Protein AF-A0AA50W2E0-F1 (afdb_monomer_lite)

Sequence (176 aa):
SEFVMEVTDKTRADVKGGTLIQYEDKLRLLEIAQVPKEHVDDFKSVSQFKFFNTNNLWAKLDAIQRVVDQGSLNMEIILNNKSLADGLNVIQLETAVGAAMKCFEGGIGVNVPRSRFLPVKKTSDLLLVMSNLYNLSHGSLVMSPERMFMSTPLVKLGDNHFAKVKEFLNRFATIP

Radius of gyration: 18.92 Å; chains: 1; bounding box: 42×47×50 Å

Secondary structure (DSSP, 8-state):
--EEEEEEE--TT--SSEEEEEETTEEEEEEGGGS-GGGHHHHH-TTT--EEEEEEEEE-HHHHHHHHHTT----PPEEEEEE-TTS-EEEEEE--GGGGGGGSTT-EEEE--GGG-----SHHHHHHHHSTTEEEETTEEEE-TT-SS-SPP-----HHHHSSHHHHHHH-SS--

Foldseek 3Di:
DFKEFEKEFDDLVPLFAWAWDADPNFIFTDGLLNDPPVCSVVRSDCVNGGIGTLLDMDGDPVQVVVCVVVVVQDFDWRWDWDADPVRDIDIDIDGDPRRSRRSGPPYYYDHDYCLSHQDDDFVQSVLQQQDQQWDQDPNGTDGDPPDPDPDRDDGDDDCVQGRDPVSVPVVPPDRD

Structure (mmCIF, N/CA/C/O backbone):
data_AF-A0AA50W2E0-F1
#
_entry.id   AF-A0AA50W2E0-F1
#
loop_
_atom_site.group_PDB
_atom_site.id
_atom_site.type_symbol
_atom_site.label_atom_id
_atom_site.label_alt_id
_atom_site.label_comp_id
_atom_site.label_asym_id
_atom_site.label_entity_id
_atom_site.label_seq_id
_atom_site.pdbx_PDB_ins_code
_atom_site.Cartn_x
_atom_site.Cartn_y
_atom_site.Cartn_z
_atom_site.occupancy
_atom_site.B_iso_or_equiv
_atom_site.auth_seq_id
_atom_site.auth_comp_id
_atom_site.auth_asym_id
_atom_site.auth_atom_id
_atom_site.pdbx_PDB_model_num
ATOM 1 N N . SER A 1 1 ? -17.870 -10.364 9.911 1.00 85.62 1 SER A N 1
ATOM 2 C CA . SER A 1 1 ? -16.858 -9.320 9.696 1.00 85.62 1 SER A CA 1
ATOM 3 C C . SER A 1 1 ? -17.518 -8.108 9.066 1.00 85.62 1 SER A C 1
ATOM 5 O O . SER A 1 1 ? -18.316 -8.296 8.149 1.00 85.62 1 SER A O 1
ATOM 7 N N . GLU A 1 2 ? -17.261 -6.908 9.585 1.00 96.88 2 GLU A N 1
ATOM 8 C CA . GLU A 1 2 ? -17.719 -5.641 8.995 1.00 96.88 2 GLU A CA 1
ATOM 9 C C . GLU A 1 2 ? -16.680 -4.987 8.071 1.00 96.88 2 GLU A C 1
ATOM 11 O O . GLU A 1 2 ? -17.062 -4.208 7.201 1.00 96.88 2 GLU A O 1
ATOM 16 N N . PHE A 1 3 ? -15.393 -5.315 8.235 1.00 97.44 3 PHE A N 1
ATOM 17 C CA . PHE A 1 3 ? -14.283 -4.733 7.480 1.00 97.44 3 PHE A CA 1
ATOM 18 C C . PHE A 1 3 ? -13.229 -5.799 7.157 1.00 97.44 3 PHE A C 1
ATOM 20 O O . PHE A 1 3 ? -12.726 -6.489 8.046 1.00 97.44 3 PHE A O 1
ATOM 27 N N . VAL A 1 4 ? -12.874 -5.918 5.884 1.00 98.12 4 VAL A N 1
ATOM 28 C CA . VAL A 1 4 ? -11.891 -6.866 5.361 1.00 98.12 4 VAL A CA 1
ATOM 29 C C . VAL A 1 4 ? -10.795 -6.093 4.649 1.00 98.12 4 VAL A C 1
ATOM 31 O O . VAL A 1 4 ? -11.071 -5.274 3.772 1.00 98.12 4 VAL A O 1
ATOM 34 N N . MET A 1 5 ? -9.549 -6.393 4.998 1.00 97.94 5 MET A N 1
ATOM 35 C CA . MET A 1 5 ? -8.367 -5.873 4.321 1.00 97.94 5 MET A CA 1
ATOM 36 C C . MET A 1 5 ? -7.662 -7.015 3.598 1.00 97.94 5 MET A C 1
ATOM 38 O O . MET A 1 5 ? -7.240 -7.987 4.229 1.00 97.94 5 MET A O 1
ATOM 42 N N . GLU A 1 6 ? -7.512 -6.909 2.280 1.00 98.12 6 GLU A N 1
ATOM 43 C CA . GLU A 1 6 ? -6.608 -7.809 1.569 1.00 98.12 6 GLU A CA 1
ATOM 44 C C . GLU A 1 6 ? -5.162 -7.411 1.903 1.00 98.12 6 GLU A C 1
ATOM 46 O O . GLU A 1 6 ? -4.750 -6.254 1.747 1.00 98.12 6 GLU A O 1
ATOM 51 N N . VAL A 1 7 ? -4.378 -8.382 2.353 1.00 97.25 7 VAL A N 1
ATOM 52 C CA . VAL A 1 7 ? -2.936 -8.257 2.570 1.00 97.25 7 VAL A CA 1
ATOM 53 C C . VAL A 1 7 ? -2.207 -9.204 1.626 1.00 97.25 7 VAL A C 1
ATOM 55 O O . VAL A 1 7 ? -2.784 -10.177 1.157 1.00 97.25 7 VAL A O 1
ATOM 58 N N . THR A 1 8 ? -0.946 -8.933 1.329 1.00 95.56 8 THR A N 1
ATOM 59 C CA . THR A 1 8 ? -0.090 -9.837 0.545 1.00 95.56 8 THR A CA 1
ATOM 60 C C . THR A 1 8 ? 1.210 -10.081 1.294 1.00 95.56 8 THR A C 1
ATOM 62 O O . THR A 1 8 ? 1.604 -9.264 2.130 1.00 95.56 8 THR A O 1
ATOM 65 N N . ASP A 1 9 ? 1.908 -11.168 0.972 1.00 93.50 9 ASP A N 1
ATOM 66 C CA . ASP A 1 9 ? 3.253 -11.410 1.495 1.00 93.50 9 ASP A CA 1
ATOM 67 C C . ASP A 1 9 ? 4.190 -10.235 1.169 1.00 93.50 9 ASP A C 1
ATOM 69 O O . ASP A 1 9 ? 4.261 -9.759 0.029 1.00 93.50 9 ASP A O 1
ATOM 73 N N . LYS A 1 10 ? 4.915 -9.769 2.188 1.00 89.88 10 LYS A N 1
ATOM 74 C CA . LYS A 1 10 ? 5.827 -8.631 2.102 1.00 89.88 10 LYS A CA 1
ATOM 75 C C . LYS A 1 10 ? 7.114 -9.022 1.387 1.00 89.88 10 LYS A C 1
ATOM 77 O O . LYS A 1 10 ? 7.760 -10.019 1.710 1.00 89.88 10 LYS A O 1
ATOM 82 N N . THR A 1 11 ? 7.553 -8.180 0.462 1.00 85.56 11 THR A N 1
ATOM 83 C CA . THR A 1 11 ? 8.836 -8.317 -0.229 1.00 85.56 11 THR A CA 1
ATOM 84 C C . THR A 1 11 ? 9.779 -7.171 0.122 1.00 85.56 11 THR A C 1
ATOM 86 O O . THR A 1 11 ? 9.383 -6.147 0.673 1.00 85.56 11 THR A O 1
ATOM 89 N N . ARG A 1 12 ? 11.054 -7.297 -0.263 1.00 79.44 12 ARG A N 1
ATOM 90 C CA . ARG A 1 12 ? 12.049 -6.221 -0.092 1.00 79.44 12 ARG A CA 1
ATOM 91 C C . ARG A 1 12 ? 11.711 -4.938 -0.864 1.00 79.44 12 ARG A C 1
ATOM 93 O O . ARG A 1 12 ? 12.295 -3.900 -0.571 1.00 79.44 12 ARG A O 1
ATOM 100 N N . ALA A 1 13 ? 10.815 -5.006 -1.851 1.00 76.12 13 ALA A N 1
ATOM 101 C CA . ALA A 1 13 ? 10.358 -3.835 -2.596 1.00 76.12 13 ALA A CA 1
ATOM 102 C C . ALA A 1 13 ? 9.298 -3.024 -1.825 1.00 76.12 13 ALA A C 1
ATOM 104 O O . ALA A 1 13 ? 9.144 -1.827 -2.071 1.00 76.12 13 ALA A O 1
ATOM 105 N N . ASP A 1 14 ? 8.616 -3.638 -0.854 1.00 80.25 14 ASP A N 1
ATOM 106 C CA . ASP A 1 14 ? 7.489 -3.045 -0.129 1.00 80.25 14 ASP A CA 1
ATOM 107 C C . ASP A 1 14 ? 7.994 -2.247 1.090 1.00 80.25 14 ASP A C 1
ATOM 109 O O . ASP A 1 14 ? 7.804 -2.605 2.254 1.00 80.25 14 ASP A O 1
ATOM 113 N N . VAL A 1 15 ? 8.728 -1.167 0.801 1.00 70.81 15 VAL A N 1
ATOM 114 C CA . VAL A 1 15 ? 9.426 -0.340 1.808 1.00 70.81 15 VAL A CA 1
ATOM 115 C C . VAL A 1 15 ? 8.542 0.787 2.358 1.00 70.81 15 VAL A C 1
ATOM 117 O O . VAL A 1 15 ? 8.811 1.313 3.436 1.00 70.81 15 VAL A O 1
ATOM 120 N N . LYS A 1 16 ? 7.503 1.191 1.616 1.00 78.06 16 LYS A N 1
ATOM 121 C CA . LYS A 1 16 ? 6.582 2.275 1.989 1.00 78.06 16 LYS A CA 1
ATOM 122 C C . LYS A 1 16 ? 5.150 1.765 2.026 1.00 78.06 16 LYS A C 1
ATOM 124 O O . LYS A 1 16 ? 4.665 1.299 1.002 1.00 78.06 16 LYS A O 1
ATOM 129 N N . GLY A 1 17 ? 4.495 1.932 3.168 1.00 84.50 17 GLY A N 1
ATOM 130 C CA . GLY A 1 17 ? 3.109 1.556 3.434 1.00 84.50 17 GLY A CA 1
ATOM 131 C C . GLY A 1 17 ? 2.980 0.907 4.807 1.00 84.50 17 GLY A C 1
ATOM 132 O O . GLY A 1 17 ? 3.919 0.964 5.611 1.00 84.50 17 GLY A O 1
ATOM 133 N N . GLY A 1 18 ? 1.833 0.278 5.046 1.00 91.31 18 GLY A N 1
ATOM 134 C CA . GLY A 1 18 ? 1.490 -0.304 6.335 1.00 91.31 18 GLY A CA 1
ATOM 135 C C . GLY A 1 18 ? 1.440 -1.831 6.361 1.00 91.31 18 GLY A C 1
ATOM 136 O O . GLY A 1 18 ? 1.324 -2.506 5.336 1.00 91.31 18 GLY A O 1
ATOM 137 N N . THR A 1 19 ? 1.495 -2.372 7.574 1.00 94.12 19 THR A N 1
ATOM 138 C CA . THR A 1 19 ? 1.252 -3.788 7.881 1.00 94.12 19 THR A CA 1
ATOM 139 C C . THR A 1 19 ? 0.072 -3.914 8.831 1.00 94.12 19 THR A C 1
ATOM 141 O O . THR A 1 19 ? -0.232 -2.997 9.594 1.00 94.12 19 THR A O 1
ATOM 144 N N . LEU A 1 20 ? -0.576 -5.072 8.808 1.00 94.38 20 LEU A N 1
ATOM 145 C CA . LEU A 1 20 ? -1.590 -5.409 9.792 1.00 94.38 20 LEU A CA 1
ATOM 146 C C . LEU A 1 20 ? -0.918 -5.856 11.097 1.00 94.38 20 LEU A C 1
ATOM 148 O O . LEU A 1 20 ? 0.029 -6.646 11.064 1.00 94.38 20 LEU A O 1
ATOM 152 N N . ILE A 1 21 ? -1.411 -5.356 12.226 1.00 94.25 21 ILE A N 1
ATOM 153 C CA . ILE A 1 21 ? -0.997 -5.748 13.579 1.00 94.25 21 ILE A CA 1
ATOM 154 C C . ILE A 1 21 ? -2.222 -6.019 14.453 1.00 94.25 21 ILE A C 1
ATOM 156 O O . ILE A 1 21 ? -3.322 -5.556 14.150 1.00 94.25 21 ILE A O 1
ATOM 160 N N . GLN A 1 22 ? -2.020 -6.726 15.561 1.00 92.44 22 GLN A N 1
ATOM 161 C CA . GLN A 1 22 ? -3.000 -6.821 16.640 1.00 92.44 22 GLN A CA 1
ATOM 162 C C . GLN A 1 22 ? -2.570 -5.902 17.785 1.00 92.44 22 GLN A C 1
ATOM 164 O O . GLN A 1 22 ? -1.434 -5.981 18.251 1.00 92.44 22 GLN A O 1
ATOM 169 N N . TYR A 1 23 ? -3.470 -5.024 18.222 1.00 91.88 23 TYR A N 1
ATOM 170 C CA . TYR A 1 23 ? -3.235 -4.094 19.324 1.00 91.88 23 TYR A CA 1
ATOM 171 C C . TYR A 1 23 ? -4.545 -3.839 20.075 1.00 91.88 23 TYR A C 1
ATOM 173 O O . TYR A 1 23 ? -5.551 -3.488 19.450 1.00 91.88 23 TYR A O 1
ATOM 181 N N . GLU A 1 24 ? -4.526 -4.017 21.401 1.00 89.00 24 GLU A N 1
ATOM 182 C CA . GLU A 1 24 ? -5.722 -3.970 22.267 1.00 89.00 24 GLU A CA 1
ATOM 183 C C . GLU A 1 24 ? -6.857 -4.857 21.720 1.00 89.00 24 GLU A C 1
ATOM 185 O O . GLU A 1 24 ? -7.973 -4.395 21.492 1.00 89.00 24 GLU A O 1
ATOM 190 N N . ASP A 1 25 ? -6.528 -6.115 21.402 1.00 88.12 25 ASP A N 1
ATOM 191 C CA . ASP A 1 25 ? -7.449 -7.140 20.878 1.00 88.12 25 ASP A CA 1
ATOM 192 C C . ASP A 1 25 ? -8.192 -6.789 19.578 1.00 88.12 25 ASP A C 1
ATOM 194 O O . ASP A 1 25 ? -9.087 -7.515 19.144 1.00 88.12 25 ASP A O 1
ATOM 198 N N . LYS A 1 26 ? -7.773 -5.721 18.892 1.00 90.12 26 LYS A N 1
ATOM 199 C CA . LYS A 1 26 ? -8.284 -5.334 17.576 1.00 90.12 26 LYS A CA 1
ATOM 200 C C . LYS A 1 26 ? -7.180 -5.350 16.528 1.00 90.12 26 LYS A C 1
ATOM 202 O O . LYS A 1 26 ? -6.024 -5.021 16.798 1.00 90.12 26 LYS A O 1
ATOM 207 N N . LEU A 1 27 ? -7.555 -5.709 15.302 1.00 93.62 27 LEU A N 1
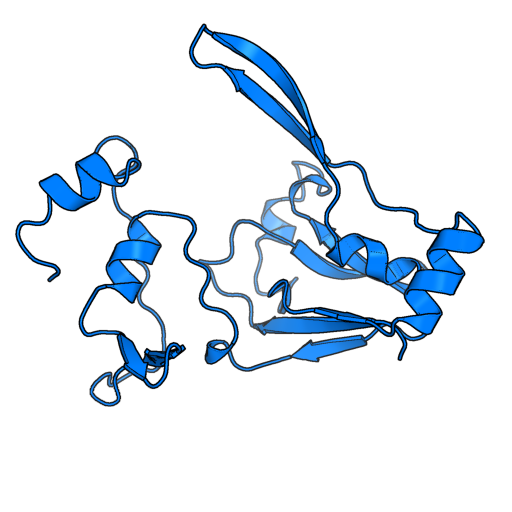ATOM 208 C CA . LEU A 1 27 ? -6.678 -5.548 14.147 1.00 93.62 27 LEU A CA 1
ATOM 209 C C . LEU A 1 27 ? -6.577 -4.068 13.777 1.00 93.62 27 LEU A C 1
ATOM 211 O O . LEU A 1 27 ? -7.584 -3.358 13.728 1.00 93.62 27 LEU A O 1
ATOM 215 N N . ARG A 1 28 ? -5.351 -3.611 13.520 1.00 93.94 28 ARG A N 1
ATOM 216 C CA . ARG A 1 28 ? -5.044 -2.230 13.134 1.00 93.94 28 ARG A CA 1
ATOM 217 C C . ARG A 1 28 ? -4.042 -2.206 11.993 1.00 93.94 28 ARG A C 1
ATOM 219 O O . ARG A 1 28 ? -3.211 -3.105 11.862 1.00 93.94 28 ARG A O 1
ATOM 226 N N . LEU A 1 29 ? -4.104 -1.142 11.202 1.00 94.88 29 LEU A N 1
ATOM 227 C CA . LEU A 1 29 ? -3.059 -0.807 10.247 1.00 94.88 29 LEU A CA 1
ATOM 228 C C . LEU A 1 29 ? -1.968 -0.009 10.966 1.00 94.88 29 LEU A C 1
ATOM 230 O O . LEU A 1 29 ? -2.248 1.070 11.482 1.00 94.88 29 LEU A O 1
ATOM 234 N N . LEU A 1 30 ? -0.743 -0.530 10.972 1.00 93.19 30 LEU A N 1
ATOM 235 C CA . LEU A 1 30 ? 0.447 0.197 11.401 1.00 93.19 30 LEU A CA 1
ATOM 236 C C . LEU A 1 30 ? 1.171 0.727 10.164 1.00 93.19 30 LEU A C 1
ATOM 238 O O . LEU A 1 30 ? 1.730 -0.051 9.389 1.00 93.19 30 LEU A O 1
ATOM 242 N N . GLU A 1 31 ? 1.158 2.043 9.985 1.00 90.56 31 GLU A N 1
ATOM 243 C CA . GLU A 1 31 ? 1.896 2.736 8.927 1.00 90.56 31 GLU A CA 1
ATOM 244 C C . GLU A 1 31 ? 3.318 3.070 9.381 1.00 90.56 31 GLU A C 1
ATOM 246 O O . GLU A 1 31 ? 3.548 3.416 10.538 1.00 90.56 31 GLU A O 1
ATOM 251 N N . ILE A 1 32 ? 4.280 3.068 8.452 1.00 88.19 32 ILE A N 1
ATOM 252 C CA . ILE A 1 32 ? 5.680 3.412 8.764 1.00 88.19 32 ILE A CA 1
ATOM 253 C C . ILE A 1 32 ? 5.828 4.798 9.419 1.00 88.19 32 ILE A C 1
ATOM 255 O O . ILE A 1 32 ? 6.737 5.009 10.214 1.00 88.19 32 ILE A O 1
ATOM 259 N N . ALA A 1 33 ? 4.926 5.738 9.116 1.00 85.38 33 ALA A N 1
ATOM 260 C CA . ALA A 1 33 ? 4.919 7.080 9.703 1.00 85.38 33 ALA A CA 1
ATOM 261 C C . ALA A 1 33 ? 4.612 7.090 11.214 1.00 85.38 33 ALA A C 1
ATOM 263 O O . ALA A 1 33 ? 4.922 8.066 11.890 1.00 85.38 33 ALA A O 1
ATOM 264 N N . GLN A 1 34 ? 4.011 6.018 11.733 1.00 87.81 34 GLN A N 1
ATOM 265 C CA . GLN A 1 34 ? 3.684 5.838 13.150 1.00 87.81 34 GLN A CA 1
ATOM 266 C C . GLN A 1 34 ? 4.802 5.112 13.914 1.00 87.81 34 GLN A C 1
ATOM 268 O O . GLN A 1 34 ? 4.744 5.008 15.136 1.00 87.81 34 GLN A O 1
ATOM 273 N N . VAL A 1 35 ? 5.810 4.588 13.208 1.00 90.12 35 VAL A N 1
ATOM 274 C CA . VAL A 1 35 ? 6.898 3.808 13.801 1.00 90.12 35 VAL A CA 1
ATOM 275 C C . VAL A 1 35 ? 8.010 4.753 14.276 1.00 90.12 35 VAL A C 1
ATOM 277 O O . VAL A 1 35 ? 8.499 5.559 13.477 1.00 90.12 35 VAL A O 1
ATOM 280 N N . PRO A 1 36 ? 8.454 4.658 15.546 1.00 91.94 36 PRO A N 1
ATOM 281 C CA . PRO A 1 36 ? 9.610 5.404 16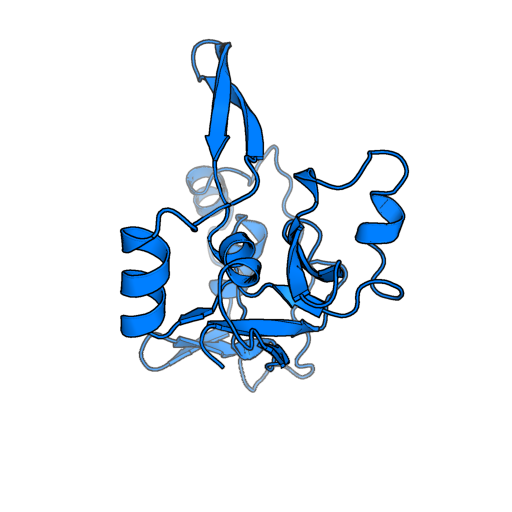.040 1.00 91.94 36 PRO A CA 1
ATOM 282 C C . PRO A 1 36 ? 10.862 5.151 15.194 1.00 91.94 36 PRO A C 1
ATOM 284 O O . PRO A 1 36 ? 11.058 4.050 14.677 1.00 91.94 36 PRO A O 1
ATOM 287 N N . LYS A 1 37 ? 11.730 6.160 15.050 1.00 91.88 37 LYS A N 1
ATOM 288 C CA . LYS A 1 37 ? 12.883 6.115 14.126 1.00 91.88 37 LYS A CA 1
ATOM 289 C C . LYS A 1 37 ? 13.817 4.937 14.412 1.00 91.88 37 LYS A C 1
ATOM 291 O O . LYS A 1 37 ? 14.334 4.333 13.478 1.00 91.88 37 LYS A O 1
ATOM 296 N N . GLU A 1 38 ? 13.993 4.611 15.683 1.00 95.69 38 GLU A N 1
ATOM 297 C CA . GLU A 1 38 ? 14.790 3.508 16.215 1.00 95.69 38 GLU A CA 1
ATOM 298 C C . GLU A 1 38 ? 14.257 2.114 15.838 1.00 95.69 38 GLU A C 1
ATOM 300 O O . GLU A 1 38 ? 15.039 1.172 15.779 1.00 95.69 38 GLU A O 1
ATOM 305 N N . HIS A 1 39 ? 12.967 1.989 15.506 1.00 93.81 39 HIS A N 1
ATOM 306 C CA . HIS A 1 39 ? 12.303 0.723 15.159 1.00 93.81 39 HIS A CA 1
ATOM 307 C C . HIS A 1 39 ? 11.927 0.617 13.675 1.00 93.81 39 HIS A C 1
ATOM 309 O O . HIS A 1 39 ? 11.245 -0.315 13.246 1.00 93.81 39 HIS A O 1
ATOM 315 N N . VAL A 1 40 ? 12.365 1.566 12.844 1.00 90.62 40 VAL A N 1
ATOM 316 C CA . VAL A 1 40 ? 12.049 1.561 11.408 1.00 90.62 40 VAL A CA 1
ATOM 317 C C . VAL A 1 40 ? 12.626 0.329 10.703 1.00 90.62 40 VAL A C 1
ATOM 319 O O . VAL A 1 40 ? 12.001 -0.198 9.779 1.00 90.62 40 VAL A O 1
ATOM 322 N N . ASP A 1 41 ? 13.803 -0.142 11.111 1.00 90.00 41 ASP A N 1
ATOM 323 C CA . ASP A 1 41 ? 14.431 -1.308 10.485 1.00 90.00 41 ASP A CA 1
ATOM 324 C C . ASP A 1 41 ? 13.760 -2.623 10.909 1.00 90.00 41 ASP A C 1
ATOM 326 O O . ASP A 1 41 ? 13.572 -3.503 10.064 1.00 90.00 41 ASP A O 1
ATOM 330 N N . ASP A 1 42 ? 13.270 -2.702 12.151 1.00 90.75 42 ASP A N 1
ATOM 331 C CA . ASP A 1 42 ? 12.383 -3.776 12.617 1.00 90.75 42 ASP A CA 1
ATOM 332 C C . ASP A 1 42 ? 11.112 -3.836 11.762 1.00 90.75 42 ASP A C 1
ATOM 334 O O . ASP A 1 42 ? 10.768 -4.881 11.206 1.00 90.75 42 ASP A O 1
ATOM 338 N N . PHE A 1 43 ? 10.466 -2.683 11.553 1.00 89.50 43 PHE A N 1
ATOM 339 C CA . PHE A 1 43 ? 9.269 -2.577 10.719 1.00 89.50 43 PHE A CA 1
ATOM 340 C C . PHE A 1 43 ? 9.514 -3.006 9.270 1.00 89.50 43 PHE A C 1
ATOM 342 O O . PHE A 1 43 ? 8.674 -3.667 8.655 1.00 89.50 43 PHE A O 1
ATOM 349 N N . LYS A 1 44 ? 10.665 -2.655 8.686 1.00 86.19 44 LYS A N 1
ATOM 350 C CA . LYS A 1 44 ? 11.032 -3.069 7.320 1.00 86.19 44 LYS A CA 1
ATOM 351 C C . LYS A 1 44 ? 11.354 -4.558 7.216 1.00 86.19 44 LYS A C 1
ATOM 353 O O . LYS A 1 44 ? 11.292 -5.096 6.108 1.00 86.19 44 LYS A O 1
ATOM 358 N N . SER A 1 45 ? 11.674 -5.222 8.324 1.00 87.81 45 SER A N 1
ATOM 359 C CA . SER A 1 45 ? 12.038 -6.631 8.318 1.00 87.81 45 SER A CA 1
ATOM 360 C C . SER A 1 45 ? 10.869 -7.525 7.900 1.00 87.81 45 SER A C 1
ATOM 362 O O . SER A 1 45 ? 9.831 -7.589 8.558 1.00 87.81 45 SER A O 1
ATOM 364 N N . VAL A 1 46 ? 11.078 -8.287 6.824 1.00 86.69 46 VAL A N 1
ATOM 365 C CA . VAL A 1 46 ? 10.130 -9.305 6.338 1.00 86.69 46 VAL A CA 1
ATOM 366 C C . VAL A 1 46 ? 10.008 -10.508 7.280 1.00 86.69 46 VAL A C 1
ATOM 368 O O . VAL A 1 46 ? 9.049 -11.267 7.179 1.00 86.69 46 VAL A O 1
ATOM 371 N N . SER A 1 47 ? 10.970 -10.705 8.194 1.00 87.69 47 SER A N 1
ATOM 372 C CA . SER A 1 47 ? 10.901 -11.788 9.184 1.00 87.69 47 SER A CA 1
ATOM 373 C C . SER A 1 47 ? 9.969 -11.456 10.349 1.00 87.69 47 SER A C 1
ATOM 375 O O . SER A 1 47 ? 9.340 -12.367 10.885 1.00 87.69 47 SER A O 1
ATOM 377 N N . GLN A 1 48 ? 9.858 -10.172 10.711 1.00 88.44 48 GLN A N 1
ATOM 378 C CA . GLN A 1 48 ? 8.962 -9.696 11.767 1.00 88.44 48 GLN A CA 1
ATOM 379 C C . GLN A 1 48 ? 7.556 -9.443 11.215 1.00 88.44 48 GLN A C 1
ATOM 381 O O . GLN A 1 48 ? 6.580 -10.002 11.711 1.00 88.44 48 GLN A O 1
ATOM 386 N N . PHE A 1 49 ? 7.459 -8.662 10.135 1.00 91.62 49 PHE A N 1
ATOM 387 C CA . PHE A 1 49 ? 6.191 -8.321 9.494 1.00 91.62 49 PHE A CA 1
ATOM 388 C C . PHE A 1 49 ? 6.092 -9.009 8.138 1.00 91.62 49 PHE A C 1
ATOM 390 O O . PHE A 1 49 ? 6.695 -8.582 7.152 1.00 91.62 49 PHE A O 1
ATOM 397 N N . LYS A 1 50 ? 5.320 -10.097 8.102 1.00 92.56 50 LYS A N 1
ATOM 398 C CA . LYS A 1 50 ? 5.184 -10.962 6.921 1.00 92.56 50 LYS A CA 1
ATOM 399 C C . LYS A 1 50 ? 4.204 -10.431 5.883 1.00 92.56 50 LYS A C 1
ATOM 401 O O . LYS A 1 50 ? 4.288 -10.830 4.728 1.00 92.56 50 LYS A O 1
ATOM 406 N N . PHE A 1 51 ? 3.291 -9.552 6.283 1.00 94.38 51 PHE A N 1
ATOM 407 C CA . PHE A 1 51 ? 2.205 -9.075 5.438 1.00 94.38 51 PHE A CA 1
ATOM 408 C C . PHE A 1 51 ? 2.339 -7.586 5.135 1.00 94.38 51 PHE A C 1
ATOM 410 O O . PHE A 1 51 ? 2.941 -6.823 5.888 1.00 94.38 51 PHE A O 1
ATOM 417 N N . PHE A 1 52 ? 1.760 -7.178 4.015 1.00 94.38 52 PHE A N 1
ATOM 418 C CA . PHE A 1 52 ? 1.710 -5.799 3.561 1.00 94.38 52 PHE A CA 1
ATOM 419 C C . PHE A 1 52 ? 0.281 -5.455 3.128 1.00 94.38 52 PHE A C 1
ATOM 421 O O . PHE A 1 52 ? -0.374 -6.256 2.455 1.00 94.38 52 PHE A O 1
ATOM 428 N N . ASN A 1 53 ? -0.212 -4.279 3.520 1.00 95.44 53 ASN A N 1
ATOM 429 C CA . ASN A 1 53 ? -1.547 -3.812 3.150 1.00 95.44 53 ASN A CA 1
ATOM 430 C C . ASN A 1 53 ? -1.624 -3.522 1.643 1.00 95.44 53 ASN A C 1
ATOM 432 O O . ASN A 1 53 ? -0.908 -2.661 1.134 1.00 95.44 53 ASN A O 1
ATOM 436 N N . THR A 1 54 ? -2.535 -4.190 0.935 1.00 95.25 54 THR A N 1
ATOM 437 C CA . THR A 1 54 ? -2.737 -3.949 -0.505 1.00 95.25 54 THR A CA 1
ATOM 438 C C . THR A 1 54 ? -3.557 -2.692 -0.795 1.00 95.25 54 THR A C 1
ATOM 440 O O . THR A 1 54 ? -3.559 -2.194 -1.920 1.00 95.25 54 THR A O 1
ATOM 443 N N . ASN A 1 55 ? -4.254 -2.180 0.223 1.00 95.25 55 ASN A N 1
ATOM 444 C CA . ASN A 1 55 ? -5.279 -1.149 0.131 1.00 95.25 55 ASN A CA 1
ATOM 445 C C . ASN A 1 55 ? -6.519 -1.555 -0.698 1.00 95.25 55 ASN A C 1
ATOM 447 O O . ASN A 1 55 ? -7.339 -0.695 -1.016 1.00 95.25 55 ASN A O 1
ATOM 451 N N . ASN A 1 56 ? -6.692 -2.852 -0.996 1.00 96.62 56 ASN A N 1
ATOM 452 C CA . ASN A 1 56 ? -7.966 -3.412 -1.446 1.00 96.62 56 ASN A CA 1
ATOM 453 C C . ASN A 1 56 ? -8.811 -3.734 -0.205 1.00 96.62 56 ASN A C 1
ATOM 455 O O . ASN A 1 56 ? -8.451 -4.594 0.606 1.00 96.62 56 ASN A O 1
ATOM 459 N N . LEU A 1 57 ? -9.917 -3.012 -0.041 1.00 97.38 57 LEU A N 1
ATOM 460 C CA . LEU A 1 57 ? -10.726 -3.021 1.174 1.00 97.38 57 LEU A CA 1
ATOM 461 C C . LEU A 1 57 ? -12.173 -3.370 0.850 1.00 97.38 57 LEU A C 1
ATOM 463 O O . LEU A 1 57 ? -12.727 -2.902 -0.145 1.00 97.38 57 LEU A O 1
ATOM 467 N N . TRP A 1 58 ? -12.796 -4.134 1.740 1.00 98.19 58 TRP A N 1
ATOM 468 C CA . TRP A 1 58 ? -14.219 -4.440 1.690 1.00 98.19 58 TRP A CA 1
ATOM 469 C C . TRP A 1 58 ? -14.840 -4.056 3.022 1.00 98.19 58 TRP A C 1
ATOM 471 O O . TRP A 1 58 ? -14.384 -4.503 4.069 1.00 98.19 58 TRP A O 1
ATOM 481 N N . ALA A 1 59 ? -15.882 -3.238 3.000 1.00 97.44 59 ALA A N 1
ATOM 482 C CA . ALA A 1 59 ? -16.557 -2.792 4.208 1.00 97.44 59 ALA A CA 1
ATOM 483 C C . ALA A 1 59 ? -18.067 -2.858 4.011 1.00 97.44 59 ALA A C 1
ATOM 485 O O . ALA A 1 59 ? -18.571 -2.603 2.913 1.00 97.44 59 ALA A O 1
ATOM 486 N N . LYS A 1 60 ? -18.795 -3.214 5.068 1.00 97.94 60 LYS A N 1
ATOM 487 C CA . LYS A 1 60 ? -20.254 -3.206 5.016 1.00 97.94 60 LYS A CA 1
ATOM 488 C C . LYS A 1 60 ? -20.790 -1.780 5.144 1.00 97.94 60 LYS A C 1
ATOM 490 O O . LYS A 1 60 ? -20.383 -1.037 6.034 1.00 97.94 60 LYS A O 1
ATOM 495 N N . LEU A 1 61 ? -21.723 -1.411 4.267 1.00 98.31 61 LEU A N 1
ATOM 496 C CA . LEU A 1 61 ? -22.282 -0.055 4.223 1.00 98.31 61 LEU A CA 1
ATOM 497 C C . LEU A 1 61 ? -23.089 0.301 5.483 1.00 98.31 61 LEU A C 1
ATOM 499 O O . LEU A 1 61 ? -23.001 1.429 5.954 1.00 98.31 61 LEU A O 1
ATOM 503 N N . ASP A 1 62 ? -23.822 -0.656 6.057 1.00 98.00 62 ASP A N 1
ATOM 504 C CA . ASP A 1 62 ? -24.558 -0.488 7.319 1.00 98.00 62 ASP A CA 1
ATOM 505 C C . ASP A 1 62 ? -23.619 -0.198 8.501 1.00 98.00 62 ASP A C 1
ATOM 507 O O . ASP A 1 62 ? -23.890 0.681 9.319 1.00 98.00 62 ASP A O 1
ATOM 511 N N . ALA A 1 63 ? -22.473 -0.877 8.554 1.00 97.81 63 ALA A N 1
ATOM 512 C CA . ALA A 1 63 ? -21.440 -0.624 9.548 1.00 97.81 63 ALA A CA 1
ATOM 513 C C . ALA A 1 63 ? -20.776 0.747 9.349 1.00 97.81 63 ALA A C 1
ATOM 515 O O . ALA A 1 63 ? -20.532 1.442 10.333 1.00 97.81 63 ALA A O 1
ATOM 516 N N . ILE A 1 64 ? -20.527 1.168 8.100 1.00 97.81 64 ILE A N 1
ATOM 517 C CA . ILE A 1 64 ? -20.023 2.522 7.809 1.00 97.81 64 ILE A CA 1
ATOM 518 C C . ILE A 1 64 ? -21.016 3.567 8.323 1.00 97.81 64 ILE A C 1
ATOM 520 O O . ILE A 1 64 ? -20.612 4.460 9.064 1.00 97.81 64 ILE A O 1
ATOM 524 N N .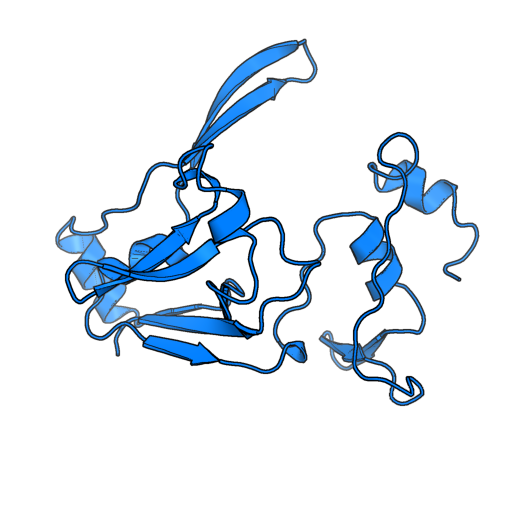 GLN A 1 65 ? -22.302 3.426 7.987 1.00 98.06 65 GLN A N 1
ATOM 525 C CA . GLN A 1 65 ? -23.361 4.323 8.455 1.00 98.06 65 GLN A CA 1
ATOM 526 C C . GLN A 1 65 ? -23.375 4.401 9.987 1.00 98.06 65 GLN A C 1
ATOM 528 O O . GLN A 1 65 ? -23.298 5.488 10.551 1.00 98.06 65 GLN A O 1
ATOM 533 N N . ARG A 1 66 ? -23.366 3.245 10.665 1.00 97.69 66 ARG A N 1
ATOM 534 C CA . ARG A 1 66 ? -23.333 3.159 12.132 1.00 97.69 66 ARG A CA 1
ATOM 535 C C . ARG A 1 66 ? -22.131 3.893 12.730 1.00 97.69 66 ARG A C 1
ATOM 537 O O . ARG A 1 66 ? -22.298 4.652 13.680 1.00 97.69 66 ARG A O 1
ATOM 544 N N . VAL A 1 67 ? -20.927 3.651 12.209 1.00 97.19 67 VAL A N 1
ATOM 545 C CA . VAL A 1 67 ? -19.686 4.256 12.722 1.00 97.19 67 VAL A CA 1
ATOM 546 C C . VAL A 1 67 ? -19.683 5.777 12.518 1.00 97.19 67 VAL A C 1
ATOM 548 O O . VAL A 1 67 ? -19.255 6.514 13.408 1.00 97.19 67 VAL A O 1
ATOM 551 N N . VAL A 1 68 ? -20.194 6.252 11.379 1.00 96.81 68 VAL A N 1
ATOM 552 C CA . VAL A 1 68 ? -20.300 7.684 11.062 1.00 96.81 68 VAL A CA 1
ATOM 553 C C . VAL A 1 68 ? -21.348 8.374 11.937 1.00 96.81 68 VAL A C 1
ATOM 555 O O . VAL A 1 68 ? -21.024 9.375 12.572 1.00 96.81 68 VAL A O 1
ATOM 558 N N . ASP A 1 69 ? -22.560 7.824 12.044 1.00 97.94 69 ASP A N 1
ATOM 559 C CA . ASP A 1 69 ? -23.656 8.422 12.824 1.00 97.94 69 ASP A CA 1
ATOM 560 C C . ASP A 1 69 ? -23.341 8.491 14.321 1.00 97.94 69 ASP A C 1
ATOM 562 O O . ASP A 1 69 ? -23.744 9.424 15.013 1.00 97.94 69 ASP A O 1
ATOM 566 N N . GLN A 1 70 ? -22.592 7.511 14.828 1.00 97.50 70 GLN A N 1
ATOM 567 C CA . GLN A 1 70 ? -2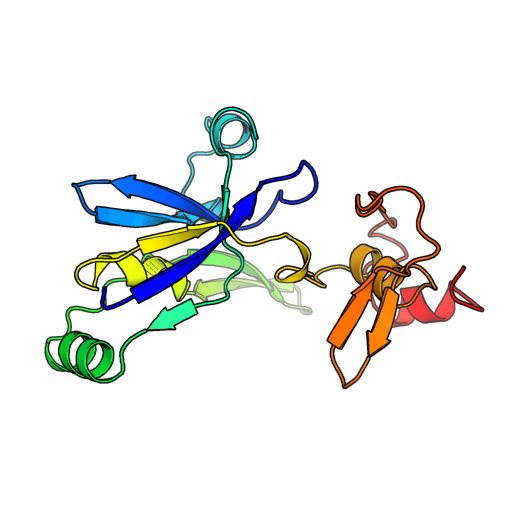2.139 7.479 16.219 1.00 97.50 70 GLN A CA 1
ATOM 568 C C . GLN A 1 70 ? -20.920 8.376 16.477 1.00 97.50 70 GLN A C 1
ATOM 570 O O . GLN A 1 70 ? -20.498 8.496 17.627 1.00 97.50 70 GLN A O 1
ATOM 575 N N . GLY A 1 71 ? -20.308 8.957 15.438 1.00 96.12 71 GLY A N 1
ATOM 576 C CA . GLY A 1 71 ? -19.063 9.719 15.565 1.00 96.12 71 GLY A CA 1
ATOM 577 C C . GLY A 1 71 ? -17.882 8.879 16.070 1.00 96.12 71 GLY A C 1
ATOM 578 O O . GLY A 1 71 ? -16.956 9.419 16.669 1.00 96.12 71 GLY A O 1
ATOM 579 N N . SER A 1 72 ? -17.909 7.557 15.862 1.00 95.81 72 SER A N 1
ATOM 580 C CA . SER A 1 72 ? -16.897 6.622 16.377 1.00 95.81 72 SER A CA 1
ATOM 581 C C . SER A 1 72 ? -15.750 6.354 15.393 1.00 95.81 72 SER A C 1
ATOM 583 O O . SER A 1 72 ? -14.825 5.595 15.702 1.00 95.81 72 SER A O 1
ATOM 585 N N . LEU A 1 73 ? -15.771 6.999 14.219 1.00 94.62 73 LEU A N 1
ATOM 586 C CA . LEU A 1 73 ? -14.673 6.960 13.256 1.00 94.62 73 LEU A CA 1
ATOM 587 C C . LEU A 1 73 ? -13.453 7.705 13.818 1.00 94.62 73 LEU A C 1
ATOM 589 O O . LEU A 1 73 ? -13.387 8.931 13.803 1.00 94.62 73 LEU A O 1
ATOM 593 N N . ASN A 1 74 ? -12.469 6.948 14.288 1.00 92.06 74 ASN A N 1
ATOM 594 C CA . ASN A 1 74 ? -11.233 7.458 14.861 1.00 92.06 74 ASN A CA 1
ATOM 595 C C . ASN A 1 74 ? -10.051 6.908 14.060 1.00 92.06 74 ASN A C 1
ATOM 597 O O . ASN A 1 74 ? -9.752 5.719 14.136 1.00 92.06 74 ASN A O 1
ATOM 601 N N . MET A 1 75 ? -9.376 7.767 13.301 1.00 93.50 75 MET A N 1
ATOM 602 C CA . MET A 1 75 ? -8.219 7.407 12.481 1.00 93.50 75 MET A CA 1
ATOM 603 C C . MET A 1 75 ? -7.006 8.225 12.907 1.00 93.50 75 MET A C 1
ATOM 605 O O . MET A 1 75 ? -7.113 9.413 13.207 1.00 93.50 75 MET A O 1
ATOM 609 N N . GLU A 1 76 ? -5.844 7.587 12.918 1.00 90.38 76 GLU A N 1
ATOM 610 C CA . GLU A 1 76 ? -4.574 8.233 13.212 1.00 90.38 76 GLU A CA 1
ATOM 611 C C . GLU A 1 76 ? -4.263 9.316 12.171 1.00 90.38 76 GLU A C 1
ATOM 613 O O . GLU A 1 76 ? -4.302 9.073 10.962 1.00 90.38 76 GLU A O 1
ATOM 618 N N . ILE A 1 77 ? -3.913 10.509 12.657 1.00 92.88 77 ILE A N 1
ATOM 619 C CA . ILE A 1 77 ? -3.469 11.618 11.814 1.00 92.88 77 ILE A CA 1
ATOM 620 C C . ILE A 1 77 ? -2.043 11.333 11.338 1.00 92.88 77 ILE A C 1
ATOM 622 O O . ILE A 1 77 ? -1.141 11.079 12.136 1.00 92.88 77 ILE A O 1
ATOM 626 N N . ILE A 1 78 ? -1.838 11.423 10.030 1.00 89.75 78 ILE A N 1
ATOM 627 C CA . ILE A 1 78 ? -0.533 11.346 9.381 1.00 89.75 78 ILE A CA 1
ATOM 628 C C . ILE A 1 78 ? -0.089 12.773 9.069 1.00 89.75 78 ILE A C 1
ATOM 630 O O . ILE A 1 78 ? -0.773 13.505 8.353 1.00 89.75 78 ILE A O 1
ATOM 634 N N . LEU A 1 79 ? 1.063 13.168 9.612 1.00 90.50 79 LEU A N 1
ATOM 635 C CA . LEU A 1 79 ? 1.658 14.482 9.381 1.00 90.50 79 LEU A CA 1
ATOM 636 C C . LEU A 1 79 ? 2.747 14.379 8.312 1.00 90.50 79 LEU A C 1
ATOM 638 O O . LEU A 1 79 ? 3.800 13.779 8.531 1.00 90.50 79 LEU A O 1
ATOM 642 N N . ASN A 1 80 ? 2.513 15.020 7.170 1.00 89.69 80 ASN A N 1
ATOM 643 C CA . ASN A 1 80 ? 3.457 15.095 6.064 1.00 89.69 80 ASN A CA 1
ATOM 644 C C . ASN A 1 80 ? 4.014 16.516 5.927 1.00 89.69 80 ASN A C 1
ATOM 646 O O . ASN A 1 80 ? 3.298 17.441 5.551 1.00 89.69 80 ASN A O 1
ATOM 650 N N . ASN A 1 81 ? 5.316 16.687 6.161 1.00 91.94 81 ASN A N 1
ATOM 651 C CA . ASN A 1 81 ? 6.007 17.937 5.842 1.00 91.94 81 ASN A CA 1
ATOM 652 C C . ASN A 1 81 ? 6.315 17.982 4.339 1.00 91.94 81 ASN A C 1
ATOM 654 O O . ASN A 1 81 ? 6.924 17.052 3.796 1.00 91.94 81 ASN A O 1
ATOM 658 N N . LYS A 1 82 ? 5.891 19.049 3.661 1.00 92.88 82 LYS A N 1
ATOM 659 C CA . LYS A 1 82 ? 6.100 19.265 2.223 1.00 92.88 82 LYS A CA 1
ATOM 660 C C . LYS A 1 82 ? 6.686 20.650 1.978 1.00 92.88 82 LYS A C 1
ATOM 662 O O . LYS A 1 82 ? 6.467 21.570 2.757 1.00 92.88 82 LYS A O 1
ATOM 667 N N . SER A 1 83 ? 7.381 20.795 0.857 1.00 95.50 83 SER A N 1
ATOM 668 C CA . SER A 1 83 ? 7.797 22.095 0.334 1.00 95.50 83 SER A CA 1
ATOM 669 C C . SER A 1 83 ? 7.107 22.306 -1.007 1.00 95.50 83 SER A C 1
ATOM 671 O O . SER A 1 83 ? 7.151 21.427 -1.874 1.00 95.50 83 SER A O 1
ATOM 673 N N . LEU A 1 84 ? 6.423 23.437 -1.151 1.00 92.81 84 LEU A N 1
ATOM 674 C CA . LEU A 1 84 ? 5.783 23.843 -2.396 1.00 92.81 84 LEU A CA 1
ATOM 675 C C . LEU A 1 84 ? 6.836 24.255 -3.435 1.00 92.81 84 LEU A C 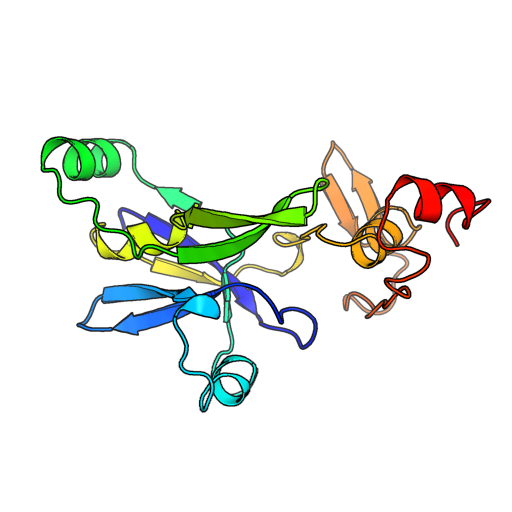1
ATOM 677 O O . LEU A 1 84 ? 8.021 24.404 -3.134 1.00 92.81 84 LEU A O 1
ATOM 681 N N . ALA A 1 85 ? 6.405 24.416 -4.687 1.00 90.19 85 ALA A N 1
ATOM 682 C CA . ALA A 1 85 ? 7.298 24.755 -5.797 1.00 90.19 85 ALA A CA 1
ATOM 683 C C . ALA A 1 85 ? 7.968 26.135 -5.645 1.00 90.19 85 ALA A C 1
ATOM 685 O O . ALA A 1 85 ? 9.040 26.354 -6.199 1.00 90.19 85 ALA A O 1
ATOM 686 N N . ASP A 1 86 ? 7.349 27.039 -4.886 1.00 93.44 86 ASP A N 1
ATOM 687 C CA . ASP A 1 86 ? 7.872 28.357 -4.515 1.00 93.44 86 ASP A CA 1
ATOM 688 C C . ASP A 1 86 ? 8.799 28.319 -3.281 1.00 93.44 86 ASP A C 1
ATOM 690 O O . ASP A 1 86 ? 9.311 29.353 -2.858 1.00 93.44 86 ASP A O 1
ATOM 694 N N . GLY A 1 87 ? 9.040 27.132 -2.713 1.00 93.81 87 GLY A N 1
ATOM 695 C CA . GLY A 1 87 ? 9.889 26.929 -1.540 1.00 93.81 87 GLY A CA 1
ATOM 696 C C . GLY A 1 87 ? 9.174 27.093 -0.198 1.00 93.81 87 GLY A C 1
ATOM 697 O O . GLY A 1 87 ? 9.815 26.917 0.840 1.00 93.81 87 GLY A O 1
ATOM 698 N N . LEU A 1 88 ? 7.867 27.384 -0.178 1.00 96.56 88 LEU A N 1
ATOM 699 C CA . LEU A 1 88 ? 7.115 27.485 1.070 1.00 96.56 88 LEU A CA 1
ATOM 700 C C . LEU A 1 88 ? 6.981 26.109 1.736 1.00 96.56 88 LEU A C 1
ATOM 702 O O . LEU A 1 88 ? 6.484 25.152 1.138 1.00 96.56 88 LEU A O 1
ATOM 706 N N . ASN A 1 89 ? 7.396 26.017 2.999 1.00 97.56 89 ASN A N 1
ATOM 707 C CA . ASN A 1 89 ? 7.205 24.815 3.804 1.00 97.56 89 ASN A CA 1
ATOM 708 C C . ASN A 1 89 ? 5.775 24.768 4.341 1.00 97.56 89 ASN A C 1
ATOM 710 O O . ASN A 1 89 ? 5.306 25.718 4.966 1.00 97.56 89 ASN A O 1
ATOM 714 N N . VAL A 1 90 ? 5.103 23.643 4.121 1.00 96.88 90 VAL A N 1
ATOM 715 C CA . VAL A 1 90 ? 3.720 23.408 4.535 1.00 96.88 90 VAL A CA 1
ATOM 716 C C . VAL A 1 90 ? 3.586 22.068 5.246 1.00 96.88 90 VAL A C 1
ATOM 718 O O . VAL A 1 90 ? 4.365 21.134 5.032 1.00 96.88 90 VAL A O 1
ATOM 721 N N . ILE A 1 91 ? 2.558 21.975 6.084 1.00 96.00 91 ILE A N 1
ATOM 722 C CA . ILE A 1 91 ? 2.156 20.738 6.746 1.00 96.00 91 ILE A CA 1
ATOM 723 C C . ILE A 1 91 ? 0.889 20.232 6.062 1.00 96.00 91 ILE A C 1
ATOM 725 O O . ILE A 1 91 ? -0.095 20.959 5.945 1.00 96.00 91 ILE A O 1
ATOM 729 N N . GLN A 1 92 ? 0.918 18.979 5.624 1.00 94.81 92 GLN A N 1
ATOM 730 C CA . GLN A 1 92 ? -0.217 18.267 5.054 1.00 94.81 92 GLN A CA 1
ATOM 731 C C . GLN A 1 92 ? -0.679 17.209 6.059 1.00 94.81 92 GLN A C 1
ATOM 733 O O . GLN A 1 92 ? 0.094 16.327 6.432 1.00 94.81 92 GLN A O 1
ATOM 738 N N . LEU A 1 93 ? -1.925 17.327 6.519 1.00 94.75 93 LEU A N 1
ATOM 739 C CA . LEU A 1 93 ? -2.551 16.366 7.426 1.00 94.75 93 LEU A CA 1
ATOM 740 C C . LEU A 1 93 ? -3.408 15.393 6.621 1.00 94.75 93 LEU A C 1
ATOM 742 O O . LEU A 1 93 ? -4.242 15.808 5.818 1.00 94.75 93 LEU A O 1
ATOM 746 N N . GLU A 1 94 ? -3.199 14.103 6.844 1.00 94.00 94 GLU A N 1
ATOM 747 C CA . GLU A 1 94 ? -3.896 13.023 6.149 1.00 94.00 94 GLU A CA 1
ATOM 748 C C . GLU A 1 94 ? -4.404 11.978 7.142 1.00 94.00 94 GLU A C 1
ATOM 750 O O . GLU A 1 94 ? -3.980 11.924 8.294 1.00 94.00 94 GLU A O 1
ATOM 755 N N . THR A 1 95 ? -5.295 11.111 6.672 1.00 93.50 95 THR A N 1
ATOM 756 C CA . THR A 1 95 ? -5.652 9.857 7.342 1.00 93.50 95 THR A CA 1
ATOM 757 C C . THR A 1 95 ? -5.616 8.730 6.314 1.00 93.50 95 THR A C 1
ATOM 759 O O . THR A 1 95 ? -5.808 8.961 5.117 1.00 93.50 95 THR A O 1
ATOM 762 N N . ALA A 1 96 ? -5.348 7.505 6.766 1.00 92.50 96 ALA A N 1
ATOM 763 C CA . ALA A 1 96 ? -5.374 6.321 5.915 1.00 92.50 96 ALA A CA 1
ATOM 764 C C . ALA A 1 96 ? -6.671 5.541 6.147 1.00 92.50 96 ALA A C 1
ATOM 766 O O . ALA A 1 96 ? -6.966 5.152 7.273 1.00 92.50 96 ALA A O 1
ATOM 767 N N . VAL A 1 97 ? -7.417 5.236 5.082 1.00 95.00 97 VAL A N 1
ATOM 768 C CA . VAL A 1 97 ? -8.691 4.497 5.187 1.00 95.00 97 VAL A CA 1
ATOM 769 C C . VAL A 1 97 ? -8.533 3.123 5.852 1.00 95.00 97 VAL A C 1
ATOM 771 O O . VAL A 1 97 ? -9.415 2.686 6.583 1.00 95.00 97 VAL A O 1
ATOM 774 N N . GLY A 1 98 ? -7.386 2.455 5.688 1.00 94.50 98 GLY A N 1
ATOM 775 C CA . GLY A 1 98 ? -7.122 1.186 6.370 1.00 94.50 98 GLY A CA 1
ATOM 776 C C . GLY A 1 98 ? -6.980 1.312 7.895 1.00 94.50 98 GLY A C 1
ATOM 777 O O . GLY A 1 98 ? -7.223 0.339 8.603 1.00 94.50 98 GLY A O 1
ATOM 778 N N . ALA A 1 99 ? -6.667 2.502 8.422 1.00 94.44 99 ALA A N 1
ATOM 779 C CA . ALA A 1 99 ? -6.636 2.760 9.863 1.00 94.44 99 ALA A CA 1
ATOM 780 C C . ALA A 1 99 ? -8.040 2.737 10.490 1.00 94.44 99 ALA A C 1
ATOM 782 O O . ALA A 1 99 ? -8.187 2.430 11.674 1.00 94.44 99 ALA A O 1
ATOM 783 N N . ALA A 1 100 ? -9.084 2.967 9.683 1.00 95.38 100 ALA A N 1
ATOM 784 C CA . ALA A 1 100 ? -10.470 2.877 10.125 1.00 95.38 100 ALA A CA 1
ATOM 785 C C . ALA A 1 100 ? -10.854 1.465 10.588 1.00 95.38 100 ALA A C 1
ATOM 787 O O . ALA A 1 100 ? -11.805 1.330 11.348 1.00 95.38 100 ALA A O 1
ATOM 788 N N . MET A 1 101 ? -10.113 0.421 10.187 1.00 95.31 101 MET A N 1
ATOM 789 C CA . MET A 1 101 ? -10.404 -0.982 10.511 1.00 95.31 101 MET A CA 1
ATOM 790 C C . MET A 1 101 ? -10.683 -1.227 12.002 1.00 95.31 101 MET A C 1
ATOM 792 O O . MET A 1 101 ? -11.562 -2.018 12.332 1.00 95.31 101 MET A O 1
ATOM 796 N N . LYS A 1 102 ? -9.996 -0.514 12.905 1.00 94.69 102 LYS A N 1
ATOM 797 C CA . LYS A 1 102 ? -10.180 -0.646 14.363 1.00 94.69 102 LYS A CA 1
ATOM 798 C C . LYS A 1 102 ? -11.550 -0.165 14.870 1.00 94.69 102 LYS A C 1
ATOM 800 O O . LYS A 1 102 ? -11.967 -0.545 15.964 1.00 94.69 102 LYS A O 1
ATOM 805 N N . CYS A 1 103 ? -12.237 0.671 14.092 1.00 95.38 103 CYS A N 1
ATOM 806 C CA . CYS A 1 103 ? -13.574 1.196 14.387 1.00 95.38 103 CYS A CA 1
ATOM 807 C C . CYS A 1 103 ? -14.696 0.229 13.980 1.00 95.38 103 CYS A C 1
ATOM 809 O O . CYS A 1 103 ? -15.851 0.454 14.335 1.00 95.38 103 CYS A O 1
ATOM 811 N N . PHE A 1 104 ? -14.368 -0.837 13.246 1.00 95.75 104 PHE A N 1
ATOM 812 C CA . PHE A 1 104 ? -15.319 -1.842 12.783 1.00 95.75 104 PHE A CA 1
ATOM 813 C C . PHE A 1 104 ? -15.232 -3.115 13.624 1.00 95.75 104 PHE A C 1
ATOM 815 O O . PHE A 1 104 ? -14.175 -3.487 14.138 1.00 95.75 104 PHE A O 1
ATOM 822 N N . GLU A 1 105 ? -16.356 -3.813 13.735 1.00 94.62 105 GLU A N 1
ATOM 823 C CA . GLU A 1 105 ? -16.467 -5.059 14.477 1.00 94.62 105 GLU A CA 1
ATOM 824 C C . GLU A 1 105 ? -16.142 -6.274 13.598 1.00 94.62 105 GLU A C 1
ATOM 826 O O . GLU A 1 105 ? -16.538 -6.404 12.431 1.00 94.62 105 GLU A O 1
ATOM 831 N N . GLY A 1 106 ? -15.378 -7.204 14.173 1.00 93.50 106 GLY A N 1
ATOM 832 C CA . GLY A 1 106 ? -14.913 -8.398 13.474 1.00 93.50 106 GLY A CA 1
ATOM 833 C C . GLY A 1 106 ? -14.067 -8.084 12.239 1.00 93.50 106 GLY A C 1
ATOM 834 O O . GLY A 1 106 ? -14.273 -8.713 11.199 1.00 93.50 106 GLY A O 1
ATOM 835 N N . GLY A 1 107 ? -13.164 -7.102 12.316 1.00 94.25 107 GLY A N 1
ATOM 836 C CA . GLY A 1 107 ? -12.187 -6.841 11.259 1.00 94.25 107 GLY A CA 1
ATOM 837 C C . GLY A 1 107 ? -11.347 -8.088 10.957 1.00 94.25 107 GLY A C 1
ATOM 838 O O . GLY A 1 107 ? -10.946 -8.784 11.887 1.00 94.25 107 GLY A O 1
ATOM 839 N N . ILE A 1 108 ? -11.088 -8.388 9.680 1.00 96.19 108 ILE A N 1
ATOM 840 C CA . ILE A 1 108 ? -10.225 -9.513 9.271 1.00 96.19 108 ILE A CA 1
ATOM 841 C C . ILE A 1 108 ? -9.233 -9.107 8.175 1.00 96.19 108 ILE A C 1
ATOM 843 O O . ILE A 1 108 ? -9.535 -8.280 7.314 1.00 96.19 108 ILE A O 1
ATOM 847 N N . GLY A 1 109 ? -8.048 -9.715 8.201 1.00 96.50 109 GLY A N 1
ATOM 848 C CA . GLY A 1 109 ? -7.086 -9.671 7.102 1.00 96.50 109 GLY A CA 1
ATOM 849 C C . GLY A 1 109 ? -7.173 -10.944 6.261 1.00 96.50 109 GLY A C 1
ATOM 850 O O . GLY A 1 109 ? -7.255 -12.037 6.821 1.00 96.50 109 GLY A O 1
ATOM 851 N N . VAL A 1 110 ? -7.140 -10.822 4.935 1.00 97.88 110 VAL A N 1
ATOM 852 C CA . VAL A 1 110 ? -7.109 -11.970 4.012 1.00 97.88 110 VAL A CA 1
ATOM 853 C C . VAL A 1 110 ? -5.818 -11.916 3.213 1.00 97.88 110 VAL A C 1
ATOM 855 O O . VAL A 1 110 ? -5.601 -10.953 2.483 1.00 97.88 110 VAL A O 1
ATOM 858 N N . ASN A 1 111 ? -4.965 -12.938 3.343 1.00 97.81 111 ASN A N 1
ATOM 859 C CA . ASN A 1 111 ? -3.766 -13.037 2.512 1.00 97.81 111 ASN A CA 1
ATOM 860 C C . ASN A 1 111 ? -4.163 -13.440 1.089 1.00 97.81 111 ASN A C 1
ATOM 862 O O . ASN A 1 111 ? -4.730 -14.514 0.879 1.00 97.81 111 ASN A O 1
ATOM 866 N N . VAL A 1 112 ? -3.880 -12.573 0.125 1.00 97.00 112 VAL A N 1
ATOM 867 C CA . VAL A 1 112 ? -4.197 -12.764 -1.288 1.00 97.00 112 VAL A CA 1
ATOM 868 C C . VAL A 1 112 ? -2.923 -12.930 -2.113 1.00 97.00 112 VAL A C 1
ATOM 870 O O . VAL A 1 112 ? -1.864 -12.433 -1.725 1.00 97.00 112 VAL A O 1
ATOM 873 N N . PRO A 1 113 ? -2.988 -13.597 -3.281 1.00 92.50 113 PRO A N 1
ATOM 874 C CA . PRO A 1 113 ? -1.840 -13.651 -4.172 1.00 92.50 113 PRO A CA 1
ATOM 875 C C . PRO A 1 113 ? -1.439 -12.245 -4.626 1.00 92.50 113 PRO A C 1
ATOM 877 O O . PRO A 1 113 ? -2.287 -11.396 -4.920 1.00 92.50 113 PRO A O 1
ATOM 880 N N . ARG A 1 114 ? -0.129 -12.034 -4.784 1.00 88.25 114 ARG A N 1
ATOM 881 C CA . ARG A 1 114 ? 0.449 -10.745 -5.193 1.00 88.25 114 ARG A CA 1
ATOM 882 C C . ARG A 1 114 ? -0.077 -10.224 -6.534 1.00 88.25 114 ARG A C 1
ATOM 884 O O . ARG A 1 114 ? -0.007 -9.032 -6.794 1.00 88.25 114 ARG A O 1
ATOM 891 N N . SER A 1 115 ? -0.667 -11.080 -7.368 1.00 87.88 115 SER A N 1
ATOM 892 C CA . SER A 1 115 ? -1.357 -10.672 -8.598 1.00 87.88 115 SER A CA 1
ATOM 893 C C . SER A 1 115 ? -2.506 -9.680 -8.368 1.00 87.88 115 SER A C 1
ATOM 895 O O . SER A 1 115 ? -2.884 -8.977 -9.299 1.00 87.88 115 SER A O 1
ATOM 897 N N . ARG A 1 116 ? -3.054 -9.589 -7.147 1.00 91.44 116 ARG A N 1
ATOM 898 C CA . ARG A 1 116 ? -4.059 -8.581 -6.758 1.00 91.44 116 ARG A CA 1
ATOM 899 C C . ARG A 1 116 ? -3.453 -7.261 -6.275 1.00 91.44 116 ARG A C 1
ATOM 901 O O . ARG A 1 116 ? -4.191 -6.324 -5.977 1.00 91.44 116 ARG A O 1
ATOM 908 N N . PHE A 1 117 ? -2.125 -7.181 -6.195 1.00 90.94 117 PHE A N 1
ATOM 909 C CA . PHE A 1 117 ? -1.391 -6.027 -5.697 1.00 90.94 117 PHE A CA 1
ATOM 910 C C . PHE A 1 117 ? -0.223 -5.665 -6.621 1.00 90.94 117 PHE A C 1
ATOM 912 O O . PHE A 1 117 ? 0.900 -6.148 -6.471 1.00 90.94 117 PHE A O 1
ATOM 919 N N . LEU A 1 118 ? -0.499 -4.766 -7.569 1.00 88.62 118 LEU A N 1
ATOM 920 C CA . LEU A 1 118 ? 0.479 -4.231 -8.517 1.00 88.62 118 LEU A CA 1
ATOM 921 C C . LEU A 1 118 ? 0.527 -2.693 -8.423 1.00 88.62 118 LEU A C 1
ATOM 923 O O . LEU A 1 118 ? 0.005 -1.997 -9.296 1.00 88.62 118 LEU A O 1
ATOM 927 N N . PRO A 1 119 ? 1.083 -2.130 -7.333 1.00 88.12 119 PRO A N 1
ATOM 928 C CA . PRO A 1 119 ? 1.129 -0.686 -7.149 1.00 88.12 119 PRO A CA 1
ATOM 929 C C . PRO A 1 119 ? 2.104 -0.037 -8.141 1.00 88.12 119 PRO A C 1
ATOM 931 O O . PRO A 1 119 ? 3.262 -0.429 -8.235 1.00 88.12 119 PRO A O 1
ATOM 934 N N . VAL A 1 120 ? 1.660 1.021 -8.822 1.00 90.31 120 VAL A N 1
ATOM 935 C CA . VAL A 1 120 ? 2.519 1.858 -9.674 1.00 90.31 120 VAL A CA 1
ATOM 936 C C . VAL A 1 120 ? 2.702 3.209 -8.988 1.00 90.31 120 VAL A C 1
ATOM 938 O O . VAL A 1 120 ? 1.801 4.049 -9.009 1.00 90.31 120 VAL A O 1
ATOM 941 N N . LYS A 1 121 ? 3.833 3.400 -8.298 1.00 87.56 121 LYS A N 1
ATOM 942 C CA . LYS A 1 121 ? 4.108 4.606 -7.488 1.00 87.56 121 LYS A CA 1
ATOM 943 C C . LYS A 1 121 ? 5.290 5.414 -8.011 1.00 87.56 121 LYS A C 1
ATOM 945 O O . LYS A 1 121 ? 5.316 6.633 -7.845 1.00 87.56 121 LYS A O 1
ATOM 950 N N . LYS A 1 122 ? 6.265 4.753 -8.628 1.00 91.44 122 LYS A N 1
ATOM 951 C CA . LYS A 1 122 ? 7.424 5.360 -9.286 1.00 91.44 122 LYS A CA 1
ATOM 952 C C . LYS A 1 122 ? 7.462 4.978 -10.761 1.00 91.44 122 LYS A C 1
ATOM 954 O O . LYS A 1 122 ? 6.862 4.002 -11.195 1.00 91.44 122 LYS A O 1
ATOM 959 N N . THR A 1 123 ? 8.253 5.714 -11.529 1.00 95.94 123 THR A N 1
ATOM 960 C CA . THR A 1 123 ? 8.541 5.380 -12.931 1.00 95.94 123 THR A CA 1
ATOM 961 C C . THR A 1 123 ? 9.280 4.051 -13.095 1.00 95.94 123 THR A C 1
ATOM 963 O O . THR A 1 123 ? 9.139 3.415 -14.130 1.00 95.94 123 THR A O 1
ATOM 966 N N . SER A 1 124 ? 10.001 3.576 -12.071 1.00 94.12 124 SER A N 1
ATOM 967 C CA . SER A 1 124 ? 10.509 2.197 -12.037 1.00 94.12 124 SER A CA 1
ATOM 968 C C . SER A 1 124 ? 9.382 1.163 -12.131 1.00 94.12 124 SER A C 1
ATOM 970 O O . SER A 1 124 ? 9.521 0.182 -12.852 1.00 94.12 124 SER A O 1
ATOM 972 N N . ASP A 1 125 ? 8.267 1.394 -11.431 1.00 91.88 125 ASP A N 1
ATOM 973 C CA . ASP A 1 125 ? 7.093 0.515 -11.478 1.00 91.88 125 ASP A CA 1
ATOM 974 C C . ASP A 1 125 ? 6.377 0.666 -12.823 1.00 91.88 125 ASP A C 1
ATOM 976 O O . ASP A 1 125 ? 5.911 -0.313 -13.399 1.00 91.88 125 ASP A O 1
ATOM 980 N N . LEU A 1 126 ? 6.340 1.895 -13.353 1.00 94.81 126 LEU A N 1
ATOM 981 C CA . LEU A 1 126 ? 5.774 2.180 -14.669 1.00 94.81 126 LEU A CA 1
ATOM 982 C C . LEU A 1 126 ? 6.510 1.410 -15.776 1.00 94.81 126 LEU A C 1
ATOM 984 O O . LEU A 1 126 ? 5.868 0.819 -16.636 1.00 94.81 126 LEU A O 1
ATOM 988 N N . LEU A 1 127 ? 7.846 1.361 -15.722 1.00 96.06 127 LEU A N 1
ATOM 989 C CA . LEU A 1 127 ? 8.655 0.581 -16.659 1.00 96.06 127 LEU A CA 1
ATOM 990 C C . LEU A 1 127 ? 8.278 -0.902 -16.636 1.00 96.06 127 LEU A C 1
ATOM 992 O O . LEU A 1 127 ? 8.166 -1.518 -17.689 1.00 96.06 127 LEU A O 1
ATOM 996 N N . LEU A 1 128 ? 8.053 -1.456 -15.440 1.00 93.38 128 LEU A N 1
ATOM 997 C CA . LEU A 1 128 ? 7.652 -2.851 -15.281 1.00 93.38 128 LEU A CA 1
ATOM 998 C C . LEU A 1 128 ? 6.295 -3.130 -15.922 1.00 93.38 128 LEU A C 1
ATOM 1000 O O . LEU A 1 128 ? 6.170 -4.122 -16.626 1.00 93.38 128 LEU A O 1
ATOM 1004 N N . VAL A 1 129 ? 5.287 -2.287 -15.680 1.00 93.31 129 VAL A N 1
ATOM 1005 C CA . VAL A 1 129 ? 3.930 -2.518 -16.211 1.00 93.31 129 VAL A CA 1
ATOM 1006 C C . VAL A 1 129 ? 3.793 -2.201 -17.699 1.00 93.31 129 VAL A C 1
ATOM 1008 O O . VAL A 1 129 ? 2.856 -2.683 -18.325 1.00 93.31 129 VAL A O 1
ATOM 1011 N N . MET A 1 130 ? 4.695 -1.388 -18.256 1.00 94.56 130 MET A N 1
ATOM 1012 C CA . MET A 1 130 ? 4.717 -1.066 -19.684 1.00 94.56 130 MET A CA 1
ATOM 1013 C C . MET A 1 130 ? 5.509 -2.074 -20.526 1.00 94.56 130 MET A C 1
ATOM 1015 O O . MET A 1 130 ? 5.358 -2.064 -21.747 1.00 94.56 130 MET A O 1
ATOM 1019 N N . SER A 1 131 ? 6.379 -2.891 -19.923 1.00 95.75 131 SER A N 1
ATOM 1020 C CA . SER A 1 131 ? 7.168 -3.875 -20.670 1.00 95.75 131 SER A CA 1
ATOM 1021 C C . SER A 1 131 ? 6.356 -5.126 -20.996 1.00 95.75 131 SER A C 1
ATOM 1023 O O . SER A 1 131 ? 5.269 -5.350 -20.462 1.00 95.75 131 SER A O 1
ATOM 1025 N N . ASN A 1 132 ? 6.921 -6.003 -21.829 1.00 94.50 132 ASN A N 1
ATOM 1026 C CA . ASN A 1 132 ? 6.342 -7.314 -22.144 1.00 94.50 132 ASN A CA 1
ATOM 1027 C C . ASN A 1 132 ? 6.234 -8.262 -20.929 1.00 94.50 132 ASN A C 1
ATOM 1029 O O . ASN A 1 132 ? 5.754 -9.389 -21.058 1.00 94.50 132 ASN A O 1
ATOM 1033 N N . LEU A 1 133 ? 6.671 -7.825 -19.743 1.00 94.69 133 LEU A N 1
ATOM 1034 C CA . LEU A 1 133 ? 6.482 -8.555 -18.500 1.00 94.69 133 LEU A CA 1
ATOM 1035 C C . LEU A 1 133 ? 4.995 -8.703 -18.148 1.00 94.69 133 LEU A C 1
ATOM 1037 O O . LEU A 1 133 ? 4.632 -9.691 -17.506 1.00 94.69 133 LEU A O 1
ATOM 1041 N N . TYR A 1 134 ? 4.147 -7.759 -18.567 1.00 94.31 134 TYR A N 1
ATOM 1042 C CA . TYR A 1 134 ? 2.702 -7.816 -18.360 1.00 94.31 134 TYR A CA 1
ATOM 1043 C C . TYR A 1 134 ? 1.939 -7.671 -19.675 1.00 94.31 134 TYR A C 1
ATOM 1045 O O . TYR A 1 134 ? 2.257 -6.845 -20.523 1.00 94.31 134 TYR A O 1
ATOM 1053 N N . ASN A 1 135 ? 0.869 -8.448 -19.796 1.00 94.44 135 ASN 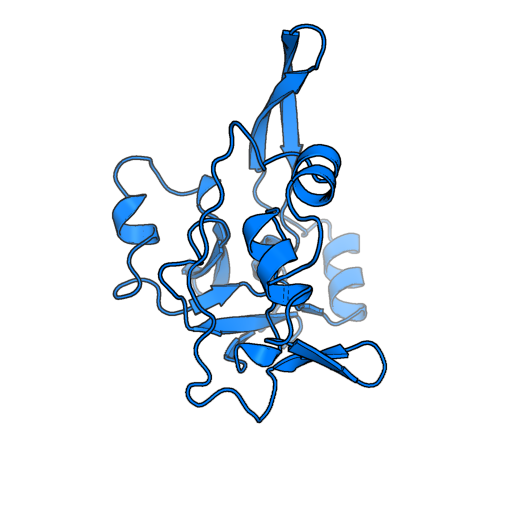A N 1
ATOM 1054 C CA . ASN A 1 135 ? -0.125 -8.338 -20.849 1.00 94.44 135 ASN A CA 1
ATOM 1055 C C . ASN A 1 135 ? -1.374 -7.644 -20.304 1.00 94.44 135 ASN A C 1
ATOM 1057 O O . ASN A 1 135 ? -1.796 -7.899 -19.173 1.00 94.44 135 ASN A O 1
ATOM 1061 N N . LEU A 1 136 ? -2.006 -6.809 -21.127 1.00 93.12 136 LEU A N 1
ATOM 1062 C CA . LEU A 1 136 ? -3.314 -6.240 -20.821 1.00 93.12 136 LEU A CA 1
ATOM 1063 C C . LEU A 1 136 ? -4.410 -7.202 -21.293 1.00 93.12 136 LEU A C 1
ATOM 1065 O O . LEU A 1 136 ? -4.573 -7.432 -22.488 1.00 93.12 136 LEU A O 1
ATOM 1069 N N . SER A 1 137 ? -5.180 -7.746 -20.356 1.00 91.81 137 SER A N 1
ATOM 1070 C CA . SER A 1 137 ? -6.316 -8.628 -20.625 1.00 91.81 137 SER A CA 1
ATOM 1071 C C . SER A 1 137 ? -7.566 -8.045 -19.982 1.00 91.81 137 SER A C 1
ATOM 1073 O O . SER A 1 137 ? -7.646 -7.943 -18.761 1.00 91.81 137 SER A O 1
ATOM 1075 N N . HIS A 1 138 ? -8.538 -7.631 -20.800 1.00 91.50 138 HIS A N 1
ATOM 1076 C CA . HIS A 1 138 ? -9.825 -7.091 -20.333 1.00 91.50 138 HIS A CA 1
ATOM 1077 C C . HIS A 1 138 ? -9.682 -5.953 -19.299 1.00 91.50 138 HIS A C 1
ATOM 1079 O O . HIS A 1 138 ? -10.398 -5.903 -18.302 1.00 91.50 138 HIS A O 1
ATOM 1085 N N . GLY A 1 139 ? -8.712 -5.054 -19.502 1.00 84.75 139 GLY A N 1
ATOM 1086 C CA . GLY A 1 139 ? -8.436 -3.942 -18.582 1.00 84.75 139 GLY A CA 1
ATOM 1087 C C . GLY A 1 139 ? -7.624 -4.315 -17.334 1.00 84.75 139 GLY A C 1
ATOM 1088 O O . GLY A 1 139 ? -7.343 -3.441 -16.520 1.00 84.75 139 GLY A O 1
ATOM 1089 N N . SER A 1 140 ? -7.214 -5.578 -17.188 1.00 86.94 140 SER A N 1
ATOM 1090 C CA . SER A 1 140 ? -6.365 -6.063 -16.094 1.00 86.94 140 SER A CA 1
ATOM 1091 C C . SER A 1 140 ? -4.963 -6.402 -16.591 1.00 86.94 140 SER A C 1
ATOM 1093 O O . SER A 1 140 ? -4.800 -7.000 -17.654 1.00 86.94 140 SER A O 1
ATOM 1095 N N . LEU A 1 141 ? -3.942 -6.047 -15.813 1.00 91.88 141 LEU A N 1
ATOM 1096 C CA . LEU A 1 141 ? -2.563 -6.452 -16.082 1.00 91.88 141 LEU A CA 1
ATOM 1097 C C . LEU A 1 141 ? -2.327 -7.869 -15.559 1.00 91.88 141 LEU A C 1
ATOM 1099 O O . LEU A 1 141 ? -2.570 -8.156 -14.387 1.00 91.88 141 LEU A O 1
ATOM 1103 N N . VAL A 1 142 ? -1.829 -8.747 -16.424 1.00 92.12 142 VAL A N 1
ATOM 1104 C CA . VAL A 1 142 ? -1.520 -10.145 -16.106 1.00 92.12 142 VAL A CA 1
ATOM 1105 C C . VAL A 1 142 ? -0.073 -10.414 -16.488 1.00 92.12 142 VAL A C 1
ATOM 1107 O O . VAL A 1 142 ? 0.341 -10.075 -17.591 1.00 92.12 142 VAL A O 1
ATOM 1110 N N . MET A 1 143 ? 0.710 -11.003 -15.582 1.00 92.31 143 MET A N 1
ATOM 1111 C CA . MET A 1 143 ? 2.105 -11.344 -15.874 1.00 92.31 143 MET A CA 1
ATOM 1112 C C . MET A 1 143 ? 2.178 -12.287 -17.082 1.00 92.31 143 MET A C 1
ATOM 1114 O O . MET A 1 143 ? 1.385 -13.225 -17.181 1.00 92.31 143 MET A O 1
ATOM 1118 N N . SER A 1 144 ? 3.107 -12.022 -18.002 1.00 94.19 144 SER A N 1
ATOM 1119 C CA . SER A 1 144 ? 3.262 -12.807 -19.225 1.00 94.19 144 SER A CA 1
ATOM 1120 C C . SER A 1 144 ? 3.527 -14.284 -18.901 1.00 94.19 144 SER A C 1
ATOM 1122 O O . SER A 1 144 ? 4.385 -14.569 -18.064 1.00 94.19 144 SER A O 1
ATOM 1124 N N . PRO A 1 145 ? 2.845 -15.236 -19.566 1.00 92.94 145 PRO A N 1
ATOM 1125 C CA . PRO A 1 145 ? 3.087 -16.666 -19.367 1.00 92.94 145 PRO A CA 1
ATOM 1126 C C . PRO A 1 145 ? 4.482 -17.104 -19.842 1.00 92.94 145 PRO A C 1
ATOM 1128 O O . PRO A 1 145 ? 4.963 -18.156 -19.435 1.00 92.94 145 PRO A O 1
ATOM 1131 N N . GLU A 1 146 ? 5.154 -16.293 -20.666 1.00 94.44 146 GLU A N 1
ATOM 1132 C CA . GLU A 1 146 ? 6.537 -16.530 -21.106 1.00 94.44 146 GLU A CA 1
ATOM 1133 C C . GLU A 1 146 ? 7.557 -16.283 -19.983 1.00 94.44 146 GLU A C 1
ATOM 1135 O O . GLU A 1 146 ? 8.733 -16.646 -20.081 1.00 94.44 146 GLU A O 1
ATOM 1140 N N . ARG A 1 147 ? 7.126 -15.664 -18.878 1.00 92.44 147 ARG A N 1
ATOM 1141 C CA . ARG A 1 147 ? 7.981 -15.409 -17.728 1.00 92.44 147 ARG A CA 1
ATOM 1142 C C . ARG A 1 147 ? 8.248 -16.713 -16.969 1.00 92.44 147 ARG A C 1
ATOM 1144 O O . ARG A 1 147 ? 7.399 -17.206 -16.239 1.00 92.44 147 ARG A O 1
ATOM 1151 N N . MET A 1 148 ? 9.491 -17.199 -17.033 1.00 91.06 148 MET A N 1
ATOM 1152 C CA . MET A 1 148 ? 9.915 -18.425 -16.329 1.00 91.06 148 MET A CA 1
ATOM 1153 C C . MET A 1 148 ? 9.698 -18.407 -14.804 1.00 91.06 148 MET A C 1
ATOM 1155 O O . MET A 1 148 ? 9.455 -19.452 -14.210 1.00 91.06 148 MET A O 1
ATOM 1159 N N . PHE A 1 149 ? 9.812 -17.240 -14.154 1.00 87.81 149 PHE A N 1
ATOM 1160 C CA . PHE A 1 149 ? 9.652 -17.109 -12.702 1.00 87.81 149 PHE A CA 1
ATOM 1161 C C . PHE A 1 149 ? 8.635 -16.025 -12.360 1.00 87.81 149 PHE A C 1
ATOM 1163 O O . PHE A 1 149 ? 8.849 -14.860 -12.693 1.00 87.81 149 PHE A O 1
ATOM 1170 N N . MET A 1 150 ? 7.601 -16.383 -11.597 1.00 82.25 150 MET A N 1
ATOM 1171 C CA . MET A 1 150 ? 6.492 -15.490 -11.216 1.00 82.25 150 MET A CA 1
ATOM 1172 C C . MET A 1 150 ? 6.883 -14.342 -10.264 1.00 82.25 150 MET A C 1
ATOM 1174 O O . MET A 1 150 ? 6.027 -13.605 -9.776 1.00 82.25 150 MET A O 1
ATOM 1178 N N . SER A 1 151 ? 8.174 -14.174 -9.972 1.00 82.81 151 SER A N 1
ATOM 1179 C CA . SER A 1 151 ? 8.685 -13.044 -9.210 1.00 82.81 151 SER A CA 1
ATOM 1180 C C . SER A 1 151 ? 8.818 -11.801 -10.091 1.00 82.81 151 SER A C 1
ATOM 1182 O O . SER A 1 151 ? 9.440 -11.817 -11.158 1.00 82.81 151 SER A O 1
ATOM 1184 N N . THR A 1 152 ? 8.266 -10.689 -9.606 1.00 84.50 152 THR A N 1
ATOM 1185 C CA . THR A 1 152 ? 8.474 -9.367 -10.200 1.00 84.50 152 THR A CA 1
ATOM 1186 C C . THR A 1 152 ? 9.937 -8.945 -10.008 1.00 84.50 152 THR A C 1
ATOM 1188 O O . THR A 1 152 ? 10.430 -8.989 -8.875 1.00 84.50 152 THR A O 1
ATOM 1191 N N . PRO A 1 153 ? 10.649 -8.534 -11.070 1.00 88.25 153 PRO A N 1
ATOM 1192 C CA . PRO A 1 153 ? 12.026 -8.081 -10.947 1.00 88.25 153 PRO A CA 1
ATOM 1193 C C . PRO A 1 153 ? 12.107 -6.742 -10.204 1.00 88.25 153 PRO A C 1
ATOM 1195 O O . PRO A 1 153 ? 11.217 -5.898 -10.297 1.00 88.25 153 PRO A O 1
ATOM 1198 N N . LEU A 1 154 ? 13.203 -6.541 -9.467 1.00 87.00 154 LEU A N 1
ATOM 1199 C CA . LEU A 1 154 ? 13.484 -5.276 -8.793 1.00 87.00 154 LEU A CA 1
ATOM 1200 C C . LEU A 1 154 ? 14.142 -4.307 -9.780 1.00 87.00 154 LEU A C 1
ATOM 1202 O O . LEU A 1 154 ? 15.269 -4.535 -10.214 1.00 87.00 154 LEU A O 1
ATOM 1206 N N . VAL A 1 155 ? 13.461 -3.205 -10.088 1.00 90.56 155 VAL A N 1
ATOM 1207 C CA . VAL A 1 155 ? 13.968 -2.143 -10.968 1.00 90.56 155 VAL A CA 1
ATOM 1208 C C . VAL A 1 155 ? 14.139 -0.854 -10.173 1.00 90.56 155 VAL A C 1
ATOM 1210 O O . VAL A 1 155 ? 13.255 -0.441 -9.423 1.00 90.56 155 VAL A O 1
ATOM 1213 N N . LYS A 1 156 ? 15.286 -0.190 -10.344 1.00 92.31 156 LYS A N 1
ATOM 1214 C CA . LYS A 1 156 ? 15.573 1.102 -9.714 1.00 92.31 156 LYS A CA 1
ATOM 1215 C C . LYS A 1 156 ? 16.131 2.076 -10.742 1.00 92.31 156 LYS A C 1
ATOM 1217 O O . LYS A 1 156 ? 17.316 2.048 -11.054 1.00 92.31 156 LYS A O 1
ATOM 1222 N N . LEU A 1 157 ? 15.269 2.955 -11.240 1.00 94.50 157 LEU A N 1
ATOM 1223 C CA . LEU A 1 157 ? 15.681 4.086 -12.061 1.00 94.50 157 LEU A CA 1
ATOM 1224 C C . LEU A 1 157 ? 16.206 5.224 -11.171 1.00 94.50 157 LEU A C 1
ATOM 1226 O O . LEU A 1 157 ? 15.746 5.410 -10.043 1.00 94.50 157 LEU A O 1
ATOM 1230 N N . GLY A 1 158 ? 17.193 5.975 -11.664 1.00 95.19 158 GLY A N 1
ATOM 1231 C CA . GLY A 1 158 ? 17.791 7.085 -10.919 1.00 95.19 158 GLY A CA 1
ATOM 1232 C C . GLY A 1 158 ? 16.827 8.264 -10.772 1.00 95.19 158 GLY A C 1
ATOM 1233 O O . GLY A 1 158 ? 16.359 8.802 -11.778 1.00 95.19 158 GLY A O 1
ATOM 1234 N N . ASP A 1 159 ? 16.569 8.705 -9.536 1.00 92.38 159 ASP A N 1
ATOM 1235 C CA . ASP A 1 159 ? 15.580 9.757 -9.249 1.00 92.38 159 ASP A CA 1
ATOM 1236 C C . ASP A 1 159 ? 15.918 11.090 -9.968 1.00 92.38 159 ASP A C 1
ATOM 1238 O O . ASP A 1 159 ? 15.016 11.769 -10.452 1.00 92.38 159 ASP A O 1
ATOM 1242 N N . ASN A 1 160 ? 17.205 11.415 -10.164 1.00 93.44 160 ASN A N 1
ATOM 1243 C CA . ASN A 1 160 ? 17.644 12.641 -10.856 1.00 93.44 160 ASN A CA 1
ATOM 1244 C C . ASN A 1 160 ? 17.250 12.709 -12.341 1.00 93.44 160 ASN A C 1
ATOM 1246 O O . ASN A 1 160 ? 17.187 13.797 -12.910 1.00 93.44 160 ASN A O 1
ATOM 1250 N N . HIS A 1 161 ? 17.011 11.562 -12.982 1.00 94.75 161 HIS A N 1
ATOM 1251 C CA . HIS A 1 161 ? 16.785 11.487 -14.430 1.00 94.75 161 HIS A CA 1
ATOM 1252 C C . HIS A 1 161 ? 15.436 10.882 -14.801 1.00 94.75 161 HIS A C 1
ATOM 1254 O O . HIS A 1 161 ? 14.924 11.175 -15.875 1.00 94.75 161 HIS A O 1
ATOM 1260 N N . PHE A 1 162 ? 14.856 10.055 -13.932 1.00 96.62 162 PHE A N 1
ATOM 1261 C CA . PHE A 1 162 ? 13.664 9.277 -14.258 1.00 96.62 162 PHE A CA 1
ATOM 1262 C C . PHE A 1 162 ? 12.486 9.541 -13.324 1.00 96.62 162 PHE A C 1
ATOM 1264 O O . PHE A 1 162 ? 11.419 9.001 -13.582 1.00 96.62 162 PHE A O 1
ATOM 1271 N N . ALA A 1 163 ? 12.607 10.358 -12.269 1.00 93.94 163 ALA A N 1
ATOM 1272 C CA . ALA A 1 163 ? 11.495 10.556 -11.328 1.00 93.94 163 ALA A CA 1
ATOM 1273 C C . ALA A 1 163 ? 10.235 11.155 -11.980 1.00 93.94 163 ALA A C 1
ATOM 1275 O O . ALA A 1 163 ? 9.118 10.837 -11.575 1.00 93.94 163 ALA A O 1
ATOM 1276 N N . LYS A 1 164 ? 10.399 12.016 -12.993 1.00 94.25 164 LYS A N 1
ATOM 1277 C CA . LYS A 1 164 ? 9.285 12.633 -13.724 1.00 94.25 164 LYS A CA 1
ATOM 1278 C C . LYS A 1 164 ? 8.897 11.774 -14.923 1.00 94.25 164 LYS A C 1
ATOM 1280 O O . LYS A 1 164 ? 9.753 11.431 -15.732 1.00 94.25 164 LYS A O 1
ATOM 1285 N N . VAL A 1 165 ? 7.595 11.534 -15.096 1.00 95.75 165 VAL A N 1
ATOM 1286 C CA . VAL A 1 165 ? 7.049 10.748 -16.221 1.00 95.75 165 VAL A CA 1
ATOM 1287 C C . VAL A 1 165 ? 7.510 11.291 -17.577 1.00 95.75 165 VAL A C 1
ATOM 1289 O O . VAL A 1 165 ? 7.923 10.516 -18.428 1.00 95.75 165 VAL A O 1
ATOM 1292 N N . LYS A 1 166 ? 7.527 12.619 -17.763 1.00 96.06 166 LYS A N 1
ATOM 1293 C CA . LYS A 1 166 ? 8.017 13.247 -19.002 1.00 96.06 166 LYS A CA 1
ATOM 1294 C C . LYS A 1 166 ? 9.466 12.860 -19.324 1.00 96.06 166 LYS A C 1
ATOM 1296 O O . LYS A 1 166 ? 9.766 12.494 -20.451 1.00 96.06 166 LYS A O 1
ATOM 1301 N N . GLU A 1 167 ? 10.352 12.925 -18.332 1.00 96.06 167 GLU A N 1
ATOM 1302 C CA . GLU A 1 167 ? 11.763 12.564 -18.511 1.00 96.06 167 GLU A CA 1
ATOM 1303 C C . GLU A 1 167 ? 11.929 11.065 -18.758 1.00 96.06 167 GLU A C 1
ATOM 1305 O O . GLU A 1 167 ? 12.712 10.668 -19.613 1.00 96.06 167 GLU A O 1
ATOM 1310 N N . PHE A 1 168 ? 11.160 10.239 -18.045 1.00 97.06 168 PHE A N 1
ATOM 1311 C CA . PHE A 1 168 ? 11.117 8.796 -18.255 1.00 97.06 168 PHE A CA 1
ATOM 1312 C C . PHE A 1 168 ? 10.746 8.442 -19.703 1.00 97.06 168 PHE A C 1
ATOM 1314 O O . PHE A 1 168 ? 11.507 7.735 -20.360 1.00 97.06 168 PHE A O 1
ATOM 1321 N N . LEU A 1 169 ? 9.639 8.987 -20.219 1.00 96.25 169 LEU A N 1
ATOM 1322 C CA . LEU A 1 169 ? 9.172 8.724 -21.585 1.00 96.25 169 LEU A CA 1
ATOM 1323 C C . LEU A 1 169 ? 10.156 9.233 -22.646 1.00 96.25 169 LEU A C 1
ATOM 1325 O O . LEU A 1 169 ? 10.383 8.559 -23.640 1.00 96.25 169 LEU A O 1
ATOM 1329 N N . ASN A 1 170 ? 10.794 10.385 -22.422 1.00 96.56 170 ASN A N 1
ATOM 1330 C CA . ASN A 1 170 ? 11.782 10.929 -23.359 1.00 96.56 170 ASN A CA 1
ATOM 1331 C C . ASN A 1 170 ? 13.086 10.114 -23.414 1.00 96.56 170 ASN A C 1
ATOM 1333 O O . ASN A 1 170 ? 13.826 10.207 -24.392 1.00 96.56 170 ASN A O 1
ATOM 1337 N N . ARG A 1 171 ? 13.411 9.366 -22.353 1.00 96.44 171 ARG A N 1
ATOM 1338 C CA . ARG A 1 171 ? 14.676 8.620 -22.227 1.00 96.44 171 ARG A CA 1
ATOM 1339 C C . ARG A 1 171 ? 14.583 7.176 -22.708 1.00 96.44 171 ARG A C 1
ATOM 1341 O O . ARG A 1 171 ? 15.621 6.579 -22.978 1.00 96.44 171 ARG A O 1
ATOM 1348 N N . PHE A 1 172 ? 13.377 6.633 -22.836 1.00 96.25 172 PHE A N 1
ATOM 1349 C CA . PHE A 1 172 ? 13.129 5.332 -23.447 1.00 96.25 172 PHE A CA 1
ATOM 1350 C C . PHE A 1 172 ? 12.479 5.530 -24.815 1.00 96.25 172 PHE A C 1
ATOM 1352 O O . PHE A 1 172 ? 11.282 5.772 -24.904 1.00 96.25 172 PHE A O 1
ATOM 1359 N N . ALA A 1 173 ? 13.269 5.410 -25.889 1.00 94.56 173 ALA A N 1
ATOM 1360 C CA . ALA A 1 173 ? 12.744 5.484 -27.258 1.00 94.56 173 ALA A CA 1
ATOM 1361 C C . ALA A 1 173 ? 11.678 4.405 -27.520 1.00 94.56 173 ALA A C 1
ATOM 1363 O O . ALA A 1 173 ? 10.694 4.641 -28.214 1.00 94.56 173 ALA A O 1
ATOM 1364 N N . THR A 1 174 ? 11.881 3.228 -26.928 1.00 95.12 174 THR A N 1
ATOM 1365 C CA . THR A 1 174 ? 10.908 2.142 -26.799 1.00 95.12 174 THR A CA 1
ATOM 1366 C C . THR A 1 174 ? 11.082 1.501 -25.424 1.00 95.12 174 THR A C 1
ATOM 1368 O O . THR A 1 174 ? 12.140 1.641 -24.801 1.00 95.12 174 THR A O 1
ATOM 1371 N N . ILE A 1 175 ? 10.034 0.843 -24.928 1.00 96.06 175 ILE A N 1
ATOM 1372 C CA . ILE A 1 175 ? 10.123 0.082 -23.683 1.00 96.06 175 ILE A CA 1
ATOM 1373 C C . ILE A 1 175 ? 10.908 -1.209 -23.965 1.00 96.06 175 ILE A C 1
ATOM 1375 O O . ILE A 1 175 ? 10.525 -1.925 -24.892 1.00 96.06 175 ILE A O 1
ATOM 1379 N N . PRO A 1 176 ? 12.004 -1.467 -23.228 1.00 90.06 176 PRO A N 1
ATOM 1380 C CA . PRO A 1 176 ? 12.831 -2.656 -23.407 1.00 90.06 176 PRO A CA 1
ATOM 1381 C C . PRO A 1 176 ? 12.147 -3.943 -22.934 1.00 90.06 176 PRO A C 1
ATOM 1383 O O . PRO A 1 176 ? 11.209 -3.867 -22.103 1.00 90.06 176 PRO A O 1
#

Organism: NCBI:txid2847563

InterPro domains:
  IPR002618 UDPGP family [PF01704] (2-176)
  IPR016267 UTP--glucose-1-phosphate uridylyltransferase [PTHR43511] (2-176)
  IPR029044 Nucleotide-diphospho-sugar transferases [G3DSA:3.90.550.10] (1-120)
  IPR029044 Nucleotide-diphospho-sugar transferases [SSF53448] (2-160)

pLDDT: mean 92.7, std 4.45, range [70.81, 98.31]